Protein AF-A0A7G8BF47-F1 (afdb_monomer_lite)

InterPro domains:
  IPR007312 Phosphoesterase [PF04185] (12-60)
  IPR007312 Phosphoesterase [PTHR31956] (9-118)
  IPR017850 Alkaline-phosphatase-like, core domain superfamily [G3DSA:3.40.720.10] (1-107)

Structure (mmCIF, N/CA/C/O backbone):
data_AF-A0A7G8BF47-F1
#
_entry.id   AF-A0A7G8BF47-F1
#
loop_
_atom_site.group_PDB
_atom_site.id
_atom_site.type_symbol
_atom_site.label_atom_id
_atom_site.label_alt_id
_atom_site.label_comp_id
_atom_site.label_asym_id
_atom_site.label_entity_id
_atom_site.label_seq_id
_atom_site.pdbx_PDB_ins_code
_atom_site.Cartn_x
_atom_site.Cartn_y
_atom_site.Cartn_z
_atom_site.occupancy
_atom_site.B_iso_or_equiv
_atom_site.auth_seq_id
_atom_site.auth_comp_id
_atom_site.auth_asym_id
_atom_site.auth_atom_id
_atom_site.pdbx_PDB_model_num
ATOM 1 N N . MET A 1 1 ? 26.093 11.188 -1.979 1.00 38.16 1 MET A N 1
ATOM 2 C CA . MET A 1 1 ? 25.994 11.417 -3.434 1.00 38.16 1 MET A CA 1
ATOM 3 C C . MET A 1 1 ? 24.513 11.547 -3.759 1.00 38.16 1 MET A C 1
ATOM 5 O O . MET A 1 1 ? 23.861 10.568 -4.078 1.00 38.16 1 MET A O 1
ATOM 9 N N . TRP A 1 2 ? 23.961 12.730 -3.505 1.00 33.41 2 TRP A N 1
ATOM 10 C CA . TRP A 1 2 ? 22.567 13.084 -3.783 1.00 33.41 2 TRP A CA 1
ATOM 11 C C . TRP A 1 2 ? 22.580 14.014 -4.996 1.00 33.41 2 TRP A C 1
ATOM 13 O O . TRP A 1 2 ? 23.601 14.654 -5.200 1.00 33.41 2 TRP A O 1
ATOM 23 N N . TRP A 1 3 ? 21.497 14.056 -5.770 1.00 39.66 3 TRP A N 1
ATOM 24 C CA . TRP A 1 3 ? 21.316 14.838 -7.005 1.00 39.66 3 TRP A CA 1
ATOM 25 C C . TRP A 1 3 ? 22.172 14.390 -8.217 1.00 39.66 3 TRP A C 1
ATOM 27 O O . TRP A 1 3 ? 23.089 15.055 -8.671 1.00 39.66 3 TRP A O 1
ATOM 37 N N . ALA A 1 4 ? 21.827 13.259 -8.829 1.00 42.94 4 ALA A N 1
ATOM 38 C CA . ALA A 1 4 ? 21.937 13.170 -10.284 1.00 42.94 4 ALA A CA 1
ATOM 39 C C . ALA A 1 4 ? 20.504 13.200 -10.802 1.00 42.94 4 ALA A C 1
ATOM 41 O O . ALA A 1 4 ? 19.734 12.267 -10.576 1.00 42.94 4 ALA A O 1
ATOM 42 N N . GLN A 1 5 ? 20.118 14.327 -11.393 1.00 50.50 5 GLN A N 1
ATOM 43 C CA . GLN A 1 5 ? 18.854 14.456 -12.101 1.00 50.50 5 GLN A CA 1
ATOM 44 C C . GLN A 1 5 ? 18.848 13.374 -13.183 1.00 50.50 5 GLN A C 1
ATOM 46 O O . GLN A 1 5 ? 19.768 13.344 -13.997 1.00 50.50 5 GLN A O 1
ATOM 51 N N . VAL A 1 6 ? 17.881 12.449 -13.152 1.00 56.41 6 VAL A N 1
ATOM 52 C CA . VAL A 1 6 ? 17.721 11.486 -14.248 1.00 56.41 6 VAL A CA 1
ATOM 53 C C . VAL A 1 6 ? 17.395 12.329 -15.478 1.00 56.41 6 VAL A C 1
ATOM 55 O O . VAL A 1 6 ? 16.384 13.035 -15.455 1.00 56.41 6 VAL A O 1
ATOM 58 N N . PRO A 1 7 ? 18.270 12.366 -16.494 1.00 54.34 7 PRO A N 1
ATOM 59 C CA . PRO A 1 7 ? 18.062 13.257 -17.617 1.00 54.34 7 PRO A CA 1
ATOM 60 C C . PRO A 1 7 ? 16.798 12.832 -18.367 1.00 54.34 7 PRO A C 1
ATOM 62 O O . PRO A 1 7 ? 16.570 11.641 -18.587 1.00 54.34 7 PRO A O 1
ATOM 65 N N . GLU A 1 8 ? 15.974 13.821 -18.717 1.00 55.75 8 GLU A N 1
ATOM 66 C CA . GLU A 1 8 ? 14.711 13.634 -19.433 1.00 55.75 8 GLU A CA 1
ATOM 67 C C . GLU A 1 8 ? 14.937 12.737 -20.665 1.00 55.75 8 GLU A C 1
ATOM 69 O O . GLU A 1 8 ? 15.798 13.038 -21.505 1.00 55.75 8 GLU A O 1
ATOM 74 N N . PRO A 1 9 ? 14.198 11.622 -20.797 1.00 57.47 9 PRO A N 1
ATOM 75 C CA . PRO A 1 9 ? 14.422 10.652 -21.867 1.00 57.47 9 PRO A CA 1
ATOM 76 C C . PRO A 1 9 ? 14.102 11.221 -23.257 1.00 57.47 9 PRO A C 1
ATOM 78 O O . PRO A 1 9 ? 14.477 10.623 -24.261 1.00 57.47 9 PRO A O 1
ATOM 81 N N . SER A 1 10 ? 13.431 12.375 -23.331 1.00 61.38 10 SER A N 1
ATOM 82 C CA . SER A 1 10 ? 13.094 13.066 -24.577 1.00 61.38 10 SER A CA 1
ATOM 83 C C . SER A 1 10 ? 14.153 14.064 -25.060 1.00 61.38 10 SER A C 1
ATOM 85 O O . SER A 1 10 ? 13.968 14.670 -26.116 1.00 61.38 10 SER A O 1
ATOM 87 N N . VAL A 1 11 ? 15.251 14.279 -24.324 1.00 72.00 11 VAL A N 1
ATOM 88 C CA . VAL A 1 11 ? 16.326 15.181 -24.768 1.00 72.00 11 VAL A CA 1
ATOM 89 C C . VAL A 1 11 ? 17.174 14.485 -25.835 1.00 72.00 11 VAL A C 1
ATOM 91 O O . VAL A 1 11 ? 17.824 13.472 -25.574 1.00 72.00 11 VAL A O 1
ATOM 94 N N . VAL A 1 12 ? 17.188 15.046 -27.049 1.00 61.69 12 VAL A N 1
ATOM 95 C CA . VAL A 1 12 ? 18.031 14.582 -28.163 1.00 61.69 12 VAL A CA 1
ATOM 96 C C . VAL A 1 12 ? 19.501 14.571 -27.725 1.00 61.69 12 VAL A C 1
ATOM 98 O O . VAL A 1 12 ? 20.034 15.599 -27.318 1.00 61.69 12 VAL A O 1
ATOM 101 N N . GLY A 1 13 ? 20.151 13.405 -27.811 1.00 66.19 13 GLY A N 1
ATOM 102 C CA . GLY A 1 13 ? 21.547 13.199 -27.398 1.00 66.19 13 GLY A CA 1
ATOM 103 C C . GLY A 1 13 ? 21.726 12.502 -26.044 1.00 66.19 13 GLY A C 1
ATOM 104 O O . GLY A 1 13 ? 22.848 12.131 -25.706 1.00 66.19 13 GLY A O 1
ATOM 105 N N . ASN A 1 14 ? 20.647 12.270 -25.291 1.00 65.81 14 ASN A N 1
ATOM 106 C CA . ASN A 1 14 ? 20.693 11.461 -24.077 1.00 65.81 14 ASN A CA 1
ATOM 107 C C . ASN A 1 14 ? 20.684 9.962 -24.451 1.00 65.81 14 ASN A C 1
ATOM 109 O O . ASN A 1 14 ? 19.815 9.548 -25.226 1.00 65.81 14 ASN A O 1
ATOM 113 N N . PRO A 1 15 ? 21.632 9.132 -23.969 1.00 68.38 15 PRO A N 1
ATOM 114 C CA . PRO A 1 15 ? 21.609 7.705 -24.265 1.00 68.38 15 PRO A CA 1
ATOM 115 C C . PRO A 1 15 ? 20.310 7.085 -23.748 1.00 68.38 15 PRO A C 1
ATOM 117 O O . PRO A 1 15 ? 19.870 7.373 -22.634 1.00 68.38 15 PRO A O 1
ATOM 120 N N . ALA A 1 16 ? 19.702 6.214 -24.557 1.00 69.00 16 ALA A N 1
ATOM 121 C CA . ALA A 1 16 ? 18.551 5.442 -24.117 1.00 69.00 16 ALA A CA 1
ATOM 122 C C . ALA A 1 16 ? 18.922 4.676 -22.841 1.00 69.00 16 ALA A C 1
ATOM 124 O O . ALA A 1 16 ? 19.955 4.001 -22.790 1.00 69.00 16 ALA A O 1
ATOM 125 N N . ILE A 1 17 ? 18.086 4.787 -21.809 1.00 71.88 17 ILE A N 1
ATOM 126 C CA . ILE A 1 17 ? 18.290 4.032 -20.576 1.00 71.88 17 ILE A CA 1
ATOM 127 C C . ILE A 1 17 ? 18.070 2.558 -20.916 1.00 71.88 17 ILE A C 1
ATOM 129 O O . ILE A 1 17 ? 16.954 2.132 -21.215 1.00 71.88 17 ILE A O 1
ATOM 133 N N . ALA A 1 18 ? 19.158 1.793 -20.931 1.00 76.31 18 ALA A N 1
ATOM 134 C CA . ALA A 1 18 ? 19.114 0.370 -21.210 1.00 76.31 18 ALA A CA 1
ATOM 135 C C . ALA A 1 18 ? 18.597 -0.382 -19.977 1.00 76.31 18 ALA A C 1
ATOM 137 O O . ALA A 1 18 ? 19.175 -0.295 -18.894 1.00 76.31 18 ALA A O 1
ATOM 138 N N . GLY A 1 19 ? 17.528 -1.155 -20.161 1.00 81.25 19 GLY A N 1
ATOM 139 C CA . GLY A 1 19 ? 16.934 -1.972 -19.107 1.00 81.25 19 GLY A CA 1
ATOM 140 C C . GLY A 1 19 ? 15.838 -1.266 -18.298 1.00 81.25 19 GLY A C 1
ATOM 141 O O . GLY A 1 19 ? 15.476 -0.121 -18.568 1.00 81.25 19 GLY A O 1
ATOM 142 N N . PRO A 1 20 ? 15.241 -1.980 -17.332 1.00 83.12 20 PRO A N 1
ATOM 143 C CA . PRO A 1 20 ? 14.142 -1.458 -16.536 1.00 83.12 20 PRO A CA 1
ATOM 144 C C . PRO A 1 20 ? 14.610 -0.342 -15.598 1.00 83.12 20 PRO A C 1
ATOM 146 O O . PRO A 1 20 ? 15.654 -0.442 -14.954 1.00 83.12 20 PRO A O 1
ATOM 149 N N . LEU A 1 21 ? 13.782 0.694 -15.463 1.00 84.06 21 LEU A N 1
ATOM 150 C CA . LEU A 1 21 ? 13.971 1.712 -14.436 1.00 84.06 21 LEU A CA 1
ATOM 151 C C . LEU A 1 21 ? 13.756 1.082 -13.055 1.00 84.06 21 LEU A C 1
ATOM 153 O O . LEU A 1 21 ? 12.651 0.625 -12.736 1.00 84.06 21 LEU A O 1
ATOM 157 N N . GLY A 1 22 ? 14.833 1.061 -12.265 1.00 87.50 22 GLY A N 1
ATOM 158 C CA . GLY A 1 22 ? 14.860 0.519 -10.910 1.00 87.50 22 GLY A CA 1
ATOM 159 C C . GLY A 1 22 ? 13.878 1.204 -9.954 1.00 87.50 22 GLY A C 1
ATOM 160 O O . GLY A 1 22 ? 13.180 2.160 -10.299 1.00 87.50 22 GLY A O 1
ATOM 161 N N . LEU A 1 23 ? 13.824 0.706 -8.719 1.00 89.94 23 LEU A N 1
ATOM 162 C CA . LEU A 1 23 ? 13.036 1.349 -7.670 1.00 89.94 23 LEU A CA 1
ATOM 163 C C . LEU A 1 23 ? 13.738 2.630 -7.201 1.00 89.94 23 LEU A C 1
ATOM 165 O O . LEU A 1 23 ? 14.959 2.661 -7.057 1.00 89.94 23 LEU A O 1
ATOM 169 N N . GLY A 1 24 ? 12.953 3.687 -6.989 1.00 89.69 24 GLY A N 1
ATOM 170 C CA . GLY A 1 24 ? 13.439 4.952 -6.443 1.00 89.69 24 GLY A CA 1
ATOM 171 C C . GLY A 1 24 ? 13.684 4.887 -4.932 1.00 89.69 24 GLY A C 1
ATOM 172 O O . GLY A 1 24 ? 13.801 3.817 -4.334 1.00 89.69 24 GLY A O 1
ATOM 173 N N . PHE A 1 25 ? 13.733 6.056 -4.294 1.00 91.25 25 PHE A N 1
ATOM 174 C CA . PHE A 1 25 ? 13.772 6.140 -2.834 1.00 91.25 25 PHE A CA 1
ATOM 175 C C . PHE A 1 25 ? 12.470 5.605 -2.213 1.00 91.25 25 PHE A C 1
ATOM 177 O O . PHE A 1 25 ? 11.413 5.591 -2.847 1.00 91.25 25 PHE A O 1
ATOM 184 N N . ARG A 1 26 ? 12.548 5.154 -0.957 1.00 91.19 26 ARG A N 1
ATOM 185 C CA . ARG A 1 26 ? 11.382 4.631 -0.236 1.00 91.19 26 ARG A CA 1
ATOM 186 C C . ARG A 1 26 ? 10.431 5.761 0.148 1.00 91.19 26 ARG A C 1
ATOM 188 O O . ARG A 1 26 ? 10.870 6.799 0.635 1.00 91.19 26 ARG A O 1
ATOM 195 N N . VAL A 1 27 ? 9.137 5.511 -0.008 1.00 92.94 27 VAL A N 1
ATOM 196 C CA . VAL A 1 27 ? 8.058 6.390 0.455 1.00 92.94 27 VAL A CA 1
ATOM 197 C C . VAL A 1 27 ? 7.191 5.647 1.469 1.00 92.94 27 VAL A C 1
ATOM 199 O O . VAL A 1 27 ? 7.068 4.422 1.374 1.00 92.94 27 VAL A O 1
ATOM 202 N N . PRO A 1 28 ? 6.598 6.346 2.449 1.00 94.00 28 PRO A N 1
ATOM 203 C CA . PRO A 1 28 ? 5.624 5.730 3.333 1.00 94.00 28 PRO A CA 1
ATOM 204 C C . PRO A 1 28 ? 4.367 5.342 2.550 1.00 94.00 28 PRO A C 1
ATOM 206 O O . PRO A 1 28 ? 3.920 6.062 1.658 1.00 94.00 28 PRO A O 1
ATOM 209 N N . MET A 1 29 ? 3.772 4.216 2.932 1.00 94.00 29 MET A N 1
ATOM 210 C CA . MET A 1 29 ? 2.488 3.761 2.419 1.00 94.00 29 MET A CA 1
ATOM 211 C C . MET A 1 29 ? 1.611 3.329 3.587 1.00 94.00 29 MET A C 1
ATOM 213 O O . MET A 1 29 ? 2.027 2.522 4.415 1.00 94.00 29 MET A O 1
ATOM 217 N N . LEU A 1 30 ? 0.394 3.869 3.643 1.00 94.44 30 LEU A N 1
ATOM 218 C CA . LEU A 1 30 ? -0.606 3.528 4.650 1.00 94.44 30 LEU A CA 1
ATOM 219 C C . LEU A 1 30 ? -1.838 2.948 3.961 1.00 94.44 30 LEU A C 1
ATOM 221 O O . LEU A 1 30 ? -2.319 3.495 2.971 1.00 94.44 30 LEU A O 1
ATOM 225 N N . ILE A 1 31 ? -2.359 1.853 4.512 1.00 94.06 31 ILE A N 1
ATOM 226 C CA . ILE A 1 31 ? -3.569 1.189 4.028 1.00 94.06 31 ILE A CA 1
ATOM 227 C C . ILE A 1 31 ? -4.599 1.220 5.151 1.00 94.06 31 ILE A C 1
ATOM 229 O O . ILE A 1 31 ? -4.454 0.536 6.164 1.00 94.06 31 ILE A O 1
ATOM 233 N N . ILE A 1 32 ? -5.653 2.010 4.962 1.00 93.50 32 ILE A N 1
ATOM 234 C CA . ILE A 1 32 ? -6.722 2.198 5.945 1.00 93.50 32 ILE A CA 1
ATOM 235 C C . ILE A 1 32 ? -7.989 1.561 5.382 1.00 93.50 32 ILE A C 1
ATOM 237 O O . ILE A 1 32 ? -8.597 2.080 4.449 1.00 93.50 32 ILE A O 1
ATOM 241 N N . SER A 1 33 ? -8.352 0.396 5.912 1.00 93.06 33 SER A N 1
ATOM 242 C CA . SER A 1 33 ? -9.429 -0.432 5.377 1.00 93.06 33 SER A CA 1
ATOM 243 C C . SER A 1 33 ? -9.987 -1.374 6.450 1.00 93.06 33 SER A C 1
ATOM 245 O O . SER A 1 33 ? -9.238 -1.782 7.343 1.00 93.06 33 SER A O 1
ATOM 247 N N . PRO A 1 34 ? -11.258 -1.811 6.348 1.00 93.81 34 PRO A N 1
ATOM 248 C CA . PRO A 1 34 ? -11.767 -2.932 7.139 1.00 93.81 34 PRO A CA 1
ATOM 249 C C . PRO A 1 34 ? -10.915 -4.204 7.027 1.00 93.81 34 PRO A C 1
ATOM 251 O O . PRO A 1 34 ? -10.867 -5.009 7.952 1.00 93.81 34 PRO A O 1
ATOM 254 N N . PHE A 1 35 ? -10.212 -4.368 5.904 1.00 93.12 35 PHE A N 1
ATOM 255 C CA . PHE A 1 35 ? -9.339 -5.507 5.623 1.00 93.12 35 PHE A CA 1
ATOM 256 C C . PHE A 1 35 ? -7.894 -5.312 6.122 1.00 93.12 35 PHE A C 1
ATOM 258 O O . PHE A 1 35 ? -7.077 -6.204 5.948 1.00 93.12 35 PHE A O 1
ATOM 265 N N . SER A 1 36 ? -7.541 -4.172 6.726 1.00 92.50 36 SER A N 1
ATOM 266 C CA . SER A 1 36 ? -6.193 -3.905 7.273 1.00 92.50 36 SER A CA 1
ATOM 267 C C . SER A 1 36 ? -6.206 -3.541 8.766 1.00 92.50 36 SER A C 1
ATOM 269 O O . SER A 1 36 ? -5.225 -3.031 9.312 1.00 92.50 36 SER A O 1
ATOM 271 N N . ARG A 1 37 ? -7.323 -3.814 9.453 1.00 89.81 37 ARG A N 1
ATOM 272 C CA . ARG A 1 37 ? -7.508 -3.604 10.897 1.00 89.81 37 ARG A CA 1
ATOM 273 C C . ARG A 1 37 ? -6.545 -4.457 11.723 1.00 89.81 37 ARG A C 1
ATOM 275 O O . ARG A 1 37 ? -6.532 -5.670 11.566 1.00 89.81 37 ARG A O 1
ATOM 282 N N . GLY A 1 38 ? -5.802 -3.830 12.641 1.00 83.25 38 GLY A N 1
ATOM 283 C CA . GLY A 1 38 ? -4.894 -4.531 13.564 1.00 83.25 38 GLY A CA 1
ATOM 284 C C . GLY A 1 38 ? -3.518 -3.890 13.762 1.00 83.25 38 GLY A C 1
ATOM 285 O O . GLY A 1 38 ? -2.744 -4.395 14.564 1.00 83.25 38 GLY A O 1
ATOM 286 N N . GLY A 1 39 ? -3.214 -2.777 13.077 1.00 83.75 39 GLY A N 1
ATOM 287 C CA . GLY A 1 39 ? -1.938 -2.069 13.256 1.00 83.75 39 GLY A CA 1
ATOM 288 C C . GLY A 1 39 ? -0.743 -2.859 12.719 1.00 83.75 39 GLY A C 1
ATOM 289 O O . GLY A 1 39 ? 0.290 -2.961 13.376 1.00 83.75 39 GLY A O 1
ATOM 290 N N . PHE A 1 40 ? -0.907 -3.463 11.543 1.00 87.69 40 PHE A N 1
ATOM 291 C CA . PHE A 1 40 ? 0.102 -4.329 10.947 1.00 87.69 40 PHE A CA 1
ATOM 292 C C . PHE A 1 40 ? 1.147 -3.566 10.129 1.00 87.69 40 PHE A C 1
ATOM 294 O O . PHE A 1 40 ? 0.876 -2.493 9.591 1.00 87.69 40 PHE A O 1
ATOM 301 N N . VAL A 1 41 ? 2.318 -4.182 9.955 1.00 89.81 41 VAL A N 1
ATOM 302 C CA . VAL A 1 41 ? 3.362 -3.723 9.030 1.00 89.81 41 VAL A CA 1
ATOM 303 C C . VAL A 1 41 ? 3.670 -4.828 8.028 1.00 89.81 41 VAL A C 1
ATOM 305 O O . VAL A 1 41 ? 4.119 -5.912 8.400 1.00 89.81 41 VAL A O 1
ATOM 308 N N . SER A 1 42 ? 3.459 -4.549 6.740 1.00 90.19 42 SER A N 1
ATOM 309 C CA . SER A 1 42 ? 3.985 -5.399 5.669 1.00 90.19 42 SER A CA 1
ATOM 310 C C . SER A 1 42 ? 5.419 -4.982 5.340 1.00 90.19 42 SER A C 1
ATOM 312 O O . SER A 1 42 ? 5.711 -3.796 5.198 1.00 90.19 42 SER A O 1
ATOM 314 N N . SER A 1 43 ? 6.321 -5.960 5.252 1.00 89.44 43 SER A N 1
ATOM 315 C CA . SER A 1 43 ? 7.727 -5.752 4.868 1.00 89.44 43 SER A CA 1
ATOM 316 C C . SER A 1 43 ? 8.023 -6.202 3.435 1.00 89.44 43 SER A C 1
ATOM 318 O O . SER A 1 43 ? 9.191 -6.258 3.049 1.00 89.44 43 SER A O 1
ATOM 320 N N . ASP A 1 44 ? 6.989 -6.554 2.674 1.00 92.94 44 ASP A 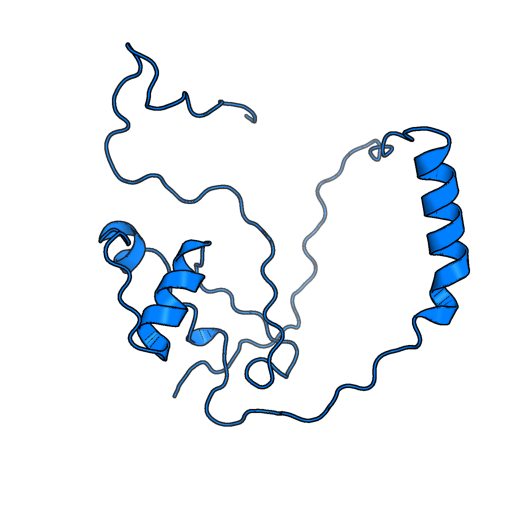N 1
ATOM 321 C CA . ASP A 1 44 ? 7.130 -6.970 1.284 1.00 92.94 44 ASP A CA 1
ATOM 322 C C . ASP A 1 44 ? 7.557 -5.791 0.399 1.00 92.94 44 ASP A C 1
ATOM 324 O O . ASP A 1 44 ? 7.390 -4.615 0.739 1.00 92.94 44 ASP A O 1
ATOM 328 N N . LEU A 1 45 ? 8.142 -6.107 -0.756 1.00 95.31 45 LEU A N 1
ATOM 329 C CA . LEU A 1 45 ? 8.627 -5.098 -1.687 1.00 95.31 45 LEU A CA 1
ATOM 330 C C . LEU A 1 45 ? 7.483 -4.578 -2.562 1.00 95.31 45 LEU A C 1
ATOM 332 O O . LEU A 1 45 ? 7.018 -5.275 -3.467 1.00 95.31 45 LEU A O 1
ATOM 336 N N . PHE A 1 46 ? 7.078 -3.334 -2.319 1.00 95.94 46 PHE A N 1
ATOM 337 C CA . PHE A 1 46 ? 6.055 -2.638 -3.096 1.00 95.94 46 PHE A CA 1
ATOM 338 C C . PHE A 1 46 ? 6.577 -1.345 -3.711 1.00 95.94 46 PHE A C 1
ATOM 340 O O . PHE A 1 46 ? 7.508 -0.715 -3.208 1.00 95.94 46 PHE A O 1
ATOM 347 N N . ASP A 1 47 ? 5.914 -0.928 -4.781 1.00 95.56 47 ASP A N 1
ATOM 348 C CA . ASP A 1 47 ? 6.014 0.416 -5.329 1.00 95.56 47 ASP A CA 1
ATOM 349 C C . ASP A 1 47 ? 4.623 0.927 -5.746 1.00 95.56 47 ASP A C 1
ATOM 351 O O . ASP A 1 47 ? 3.608 0.262 -5.550 1.00 95.56 47 ASP A O 1
ATOM 355 N N . HIS A 1 48 ? 4.555 2.112 -6.352 1.00 94.94 48 HIS A N 1
ATOM 356 C CA . HIS A 1 48 ? 3.287 2.698 -6.802 1.00 94.94 48 HIS A CA 1
ATOM 357 C C . HIS A 1 48 ? 2.510 1.808 -7.789 1.00 94.94 48 HIS A C 1
ATOM 359 O O . HIS A 1 48 ? 1.282 1.857 -7.831 1.00 94.94 48 HIS A O 1
ATOM 365 N N . THR A 1 49 ? 3.196 0.968 -8.568 1.00 95.62 49 THR A N 1
ATOM 366 C CA . THR A 1 49 ? 2.545 0.039 -9.501 1.00 95.62 49 THR A CA 1
ATOM 367 C C . THR A 1 49 ? 1.962 -1.187 -8.805 1.00 95.62 49 THR A C 1
ATOM 369 O O . THR A 1 49 ? 1.038 -1.790 -9.349 1.00 95.62 49 THR A O 1
ATOM 372 N N . SER A 1 50 ? 2.394 -1.513 -7.581 1.00 96.94 50 SER A N 1
ATOM 373 C CA . SER A 1 50 ? 1.750 -2.544 -6.757 1.00 96.94 50 SER A CA 1
ATOM 374 C C . SER A 1 50 ? 0.281 -2.217 -6.465 1.00 96.94 50 SER A C 1
ATOM 376 O O . SER A 1 50 ? -0.520 -3.136 -6.351 1.00 96.94 50 SER A O 1
ATOM 378 N N . VAL A 1 51 ? -0.113 -0.935 -6.437 1.00 96.25 51 VAL A N 1
ATOM 379 C CA . VAL A 1 51 ? -1.531 -0.527 -6.338 1.00 96.25 51 VAL A CA 1
ATOM 380 C C . VAL A 1 51 ? -2.316 -0.917 -7.590 1.00 96.25 51 VAL A C 1
ATOM 382 O O . VAL A 1 51 ? -3.432 -1.417 -7.491 1.00 96.25 51 VAL A O 1
ATOM 385 N N . LEU A 1 52 ? -1.736 -0.727 -8.777 1.00 96.50 52 LEU A N 1
ATOM 386 C CA . LEU A 1 52 ? -2.370 -1.140 -10.032 1.00 96.50 52 LEU A CA 1
ATOM 387 C C . LEU A 1 52 ? -2.488 -2.663 -10.097 1.00 96.50 52 LEU A C 1
ATOM 389 O O . LEU A 1 52 ? -3.556 -3.191 -10.394 1.00 96.50 52 LEU A O 1
ATOM 393 N N . ARG A 1 53 ? -1.408 -3.368 -9.745 1.00 96.31 53 ARG A N 1
ATOM 394 C CA . ARG A 1 53 ? -1.389 -4.832 -9.698 1.00 96.31 53 ARG A CA 1
ATOM 395 C C . ARG A 1 53 ? -2.377 -5.384 -8.667 1.00 96.31 53 ARG A C 1
ATOM 397 O O . ARG A 1 53 ? -3.003 -6.400 -8.925 1.00 96.31 53 ARG A O 1
ATOM 404 N N . PHE A 1 54 ? -2.578 -4.693 -7.547 1.00 96.12 54 PHE A N 1
ATOM 405 C CA . PHE A 1 54 ? -3.618 -5.036 -6.580 1.00 96.12 54 PHE A CA 1
ATOM 406 C C . PHE A 1 54 ? -5.016 -4.987 -7.194 1.00 96.12 54 PHE A C 1
ATOM 408 O O . PHE A 1 54 ? -5.788 -5.926 -7.019 1.00 96.12 54 PHE A O 1
ATOM 415 N N . LEU A 1 55 ? -5.345 -3.914 -7.922 1.00 96.12 55 LEU A N 1
ATOM 416 C CA . LEU A 1 55 ? -6.643 -3.788 -8.588 1.00 96.12 55 LEU A CA 1
ATOM 417 C C . LEU A 1 55 ? -6.840 -4.877 -9.647 1.00 96.12 55 LEU A C 1
ATOM 419 O O . LEU A 1 55 ? -7.921 -5.460 -9.736 1.00 96.12 55 LEU A O 1
ATOM 423 N N . GLU A 1 56 ? -5.787 -5.188 -10.398 1.00 96.38 56 GLU A N 1
ATOM 424 C CA . GLU A 1 56 ? -5.781 -6.280 -11.367 1.00 96.38 56 GLU A CA 1
ATOM 425 C C . GLU A 1 56 ? -6.025 -7.635 -10.696 1.00 96.38 56 GLU A C 1
ATOM 427 O O . GLU A 1 56 ? -6.978 -8.325 -11.052 1.00 96.38 56 GLU A O 1
ATOM 432 N N . THR A 1 57 ? -5.237 -7.993 -9.676 1.00 95.19 57 THR A N 1
ATOM 433 C CA . THR A 1 57 ? -5.383 -9.263 -8.951 1.00 95.19 57 THR A CA 1
ATOM 434 C C . THR A 1 57 ? -6.746 -9.362 -8.261 1.00 95.19 57 THR A C 1
ATOM 436 O O . THR A 1 57 ? -7.374 -10.419 -8.265 1.00 95.19 57 THR A O 1
ATOM 439 N N . ARG A 1 58 ? -7.229 -8.275 -7.646 1.00 93.56 58 ARG A N 1
ATOM 440 C CA . ARG A 1 58 ? -8.430 -8.309 -6.803 1.00 93.56 58 ARG A CA 1
ATOM 441 C C . ARG A 1 58 ? -9.734 -8.212 -7.588 1.00 93.56 58 ARG A C 1
ATOM 443 O O . ARG A 1 58 ? -10.739 -8.766 -7.132 1.00 93.56 58 ARG A O 1
ATOM 450 N N . PHE A 1 59 ? -9.745 -7.481 -8.699 1.00 95.19 59 PHE A N 1
ATOM 451 C CA . PHE A 1 59 ? -10.967 -7.149 -9.438 1.00 95.19 59 PHE A CA 1
ATOM 452 C C . PHE A 1 59 ? -10.923 -7.552 -10.916 1.00 95.19 59 PHE A C 1
ATOM 454 O O . PHE A 1 59 ? -11.921 -7.375 -11.608 1.00 95.19 59 PHE A O 1
ATOM 461 N N . GLY A 1 60 ? -9.805 -8.091 -11.410 1.00 95.88 60 GLY A N 1
ATOM 462 C CA . GLY A 1 60 ? -9.643 -8.455 -12.820 1.00 95.88 60 GLY A CA 1
ATOM 463 C C . GLY A 1 60 ? -9.494 -7.251 -13.754 1.00 95.88 60 GLY A C 1
ATOM 464 O O . GLY A 1 60 ? -9.686 -7.387 -14.959 1.00 95.88 60 GLY A O 1
ATOM 465 N N . ALA A 1 61 ? -9.183 -6.067 -13.216 1.00 94.88 61 ALA A N 1
ATOM 466 C CA . ALA A 1 61 ? -8.954 -4.861 -14.005 1.00 94.88 61 ALA A CA 1
ATOM 467 C C . ALA A 1 61 ? -7.567 -4.924 -14.664 1.00 94.88 61 ALA A C 1
ATOM 469 O O . ALA A 1 61 ? -6.569 -4.599 -14.024 1.00 94.88 61 ALA A O 1
ATOM 470 N N . GLU A 1 62 ? -7.507 -5.373 -15.918 1.00 94.19 62 GLU A N 1
ATOM 471 C CA . GLU A 1 62 ? -6.252 -5.538 -16.661 1.00 94.19 62 GLU A CA 1
ATOM 472 C C . GL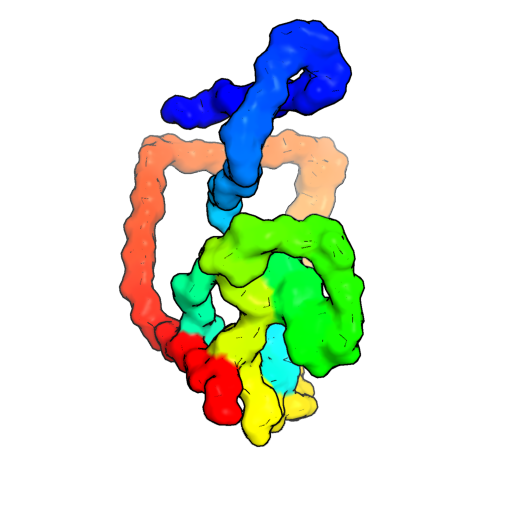U A 1 62 ? -5.408 -4.254 -16.664 1.00 94.19 62 GLU A C 1
ATOM 474 O O . GLU A 1 62 ? -5.900 -3.159 -16.952 1.00 94.19 62 GLU A O 1
ATOM 479 N N . VAL A 1 63 ? -4.108 -4.401 -16.385 1.00 95.81 63 VAL A N 1
ATOM 480 C CA . VAL A 1 63 ? -3.128 -3.312 -16.470 1.00 95.81 63 VAL A CA 1
ATOM 481 C C . VAL A 1 63 ? -2.151 -3.616 -17.614 1.00 95.81 63 VAL A C 1
ATOM 483 O O . VAL A 1 63 ? -1.077 -4.189 -17.384 1.00 95.81 63 VAL A O 1
ATOM 486 N N . PRO A 1 64 ? -2.480 -3.216 -18.858 1.00 92.69 64 PRO A N 1
ATOM 487 C CA . PRO A 1 64 ? -1.733 -3.632 -20.049 1.00 92.69 64 PRO A CA 1
ATOM 488 C C . PRO A 1 64 ? -0.304 -3.073 -20.088 1.00 92.69 64 PRO A C 1
ATOM 490 O O . PRO A 1 64 ? 0.605 -3.699 -20.623 1.00 92.69 64 PRO A O 1
ATOM 493 N N . ASN A 1 65 ? -0.076 -1.914 -19.465 1.00 91.50 65 ASN A N 1
ATOM 494 C CA . ASN A 1 65 ? 1.223 -1.236 -19.466 1.00 91.50 65 ASN A CA 1
ATOM 495 C C . ASN A 1 65 ? 2.109 -1.600 -18.260 1.00 91.50 65 ASN A C 1
ATOM 497 O O . ASN A 1 65 ? 3.132 -0.952 -18.026 1.00 91.50 65 ASN A O 1
ATOM 501 N N . LEU A 1 66 ? 1.742 -2.622 -17.477 1.00 92.75 66 LEU A N 1
ATOM 502 C CA . LEU A 1 66 ? 2.587 -3.102 -16.387 1.00 92.75 66 LEU A CA 1
ATOM 503 C C . LEU A 1 66 ? 3.641 -4.076 -16.924 1.00 92.75 66 LEU A C 1
ATOM 505 O O . LEU A 1 66 ? 3.335 -5.209 -17.298 1.00 92.75 66 LEU A O 1
ATOM 509 N N . THR A 1 67 ? 4.894 -3.624 -16.940 1.00 92.75 67 THR A N 1
ATOM 510 C CA . THR A 1 67 ? 6.011 -4.362 -17.540 1.00 92.75 67 THR A CA 1
ATOM 511 C C . THR A 1 67 ? 6.264 -5.712 -16.866 1.00 92.75 67 THR A C 1
ATOM 513 O O . THR A 1 67 ? 6.061 -5.882 -15.661 1.00 92.75 67 THR A O 1
ATOM 516 N N . ALA A 1 68 ? 6.790 -6.671 -17.637 1.00 93.38 68 ALA A N 1
ATOM 517 C CA . ALA A 1 68 ? 7.163 -7.991 -17.124 1.00 93.38 68 ALA A CA 1
ATOM 518 C C . ALA A 1 68 ? 8.148 -7.902 -15.944 1.00 93.38 68 ALA A C 1
ATOM 520 O O . ALA A 1 68 ? 7.992 -8.616 -14.956 1.00 93.38 68 ALA A O 1
ATOM 521 N N . TRP A 1 69 ? 9.104 -6.966 -16.004 1.00 93.69 69 TRP A N 1
ATOM 522 C CA . TRP A 1 69 ? 10.041 -6.725 -14.909 1.00 93.69 69 TRP A CA 1
ATOM 523 C C . TRP A 1 69 ? 9.317 -6.339 -13.613 1.00 93.69 69 TRP A C 1
ATOM 525 O O . TRP A 1 69 ? 9.510 -7.005 -12.599 1.00 93.69 69 TRP A O 1
ATOM 535 N N . ARG A 1 70 ? 8.397 -5.358 -13.646 1.00 94.81 70 ARG A N 1
ATOM 536 C CA . ARG A 1 70 ? 7.610 -4.978 -12.455 1.00 94.81 70 ARG A CA 1
ATOM 537 C C . ARG A 1 70 ? 6.818 -6.160 -11.902 1.00 94.81 70 ARG A C 1
ATOM 539 O O . ARG A 1 70 ? 6.861 -6.402 -10.701 1.00 94.81 70 ARG A O 1
ATOM 546 N N . ARG A 1 71 ? 6.176 -6.952 -12.769 1.00 94.44 71 ARG A N 1
ATOM 547 C CA . ARG A 1 71 ? 5.429 -8.157 -12.360 1.00 94.44 71 ARG A CA 1
ATOM 548 C C . ARG A 1 71 ? 6.314 -9.211 -11.682 1.00 94.44 71 ARG A C 1
ATOM 550 O O . ARG A 1 71 ? 5.840 -9.914 -10.793 1.00 94.44 71 ARG A O 1
ATOM 557 N N . SER A 1 72 ? 7.585 -9.313 -12.064 1.00 94.69 72 SER A N 1
ATOM 558 C CA . SER A 1 72 ? 8.536 -10.231 -11.424 1.00 94.69 72 SER A CA 1
ATOM 559 C C . SER A 1 72 ? 9.216 -9.673 -10.169 1.00 94.69 72 SER A C 1
ATOM 561 O O . SER A 1 72 ? 9.689 -10.452 -9.349 1.00 94.69 72 SER A O 1
ATOM 563 N N . THR A 1 73 ? 9.292 -8.346 -10.016 1.00 94.94 73 THR A N 1
ATOM 564 C CA . THR A 1 73 ? 10.132 -7.701 -8.992 1.00 94.94 73 THR A CA 1
ATOM 565 C C . THR A 1 73 ? 9.351 -7.176 -7.790 1.00 94.94 73 THR A C 1
ATOM 567 O O . THR A 1 73 ? 9.854 -7.278 -6.675 1.00 94.94 73 THR A O 1
ATOM 570 N N . VAL A 1 74 ? 8.150 -6.616 -7.980 1.00 95.75 74 VAL A N 1
ATOM 571 C CA . VAL A 1 74 ? 7.349 -6.028 -6.887 1.00 95.75 74 VAL A CA 1
ATOM 572 C C . VAL A 1 74 ? 6.059 -6.804 -6.651 1.00 95.75 74 VAL A C 1
ATOM 574 O O . VAL A 1 74 ? 5.464 -7.331 -7.590 1.00 95.75 74 VAL A O 1
ATOM 577 N N . GLY A 1 75 ? 5.612 -6.874 -5.398 1.00 95.19 75 GLY A N 1
ATOM 578 C CA . GLY A 1 75 ? 4.395 -7.588 -5.010 1.00 95.19 75 GLY A CA 1
ATOM 579 C C . GLY A 1 75 ? 3.111 -6.935 -5.532 1.00 95.19 75 GLY A C 1
ATOM 580 O O . GLY A 1 75 ? 3.110 -5.782 -5.964 1.00 95.19 75 GLY A O 1
ATOM 581 N N . ASP A 1 76 ? 2.001 -7.670 -5.468 1.00 95.38 76 ASP A N 1
ATOM 582 C CA . ASP A 1 76 ? 0.657 -7.201 -5.845 1.00 95.38 76 ASP A CA 1
ATOM 583 C C . ASP A 1 76 ? -0.148 -6.602 -4.682 1.00 95.38 76 ASP A C 1
ATOM 585 O O . ASP A 1 76 ? -1.342 -6.356 -4.815 1.00 95.38 76 ASP A O 1
ATOM 589 N N . MET A 1 77 ? 0.504 -6.384 -3.537 1.00 94.88 77 MET A N 1
ATOM 590 C CA . MET A 1 77 ? -0.059 -5.798 -2.317 1.00 94.88 77 MET A CA 1
ATOM 591 C C . MET A 1 77 ? -1.168 -6.609 -1.628 1.00 94.88 77 MET A C 1
ATOM 593 O O . MET A 1 77 ? -1.625 -6.209 -0.560 1.00 94.88 77 MET A O 1
ATOM 597 N N . THR A 1 78 ? -1.586 -7.764 -2.154 1.00 94.00 78 THR A N 1
ATOM 598 C CA . THR A 1 78 ? -2.657 -8.566 -1.532 1.00 94.00 78 THR A CA 1
ATOM 599 C C . THR A 1 78 ? -2.283 -9.065 -0.137 1.00 94.00 78 THR A C 1
ATOM 601 O O . THR A 1 78 ? -3.139 -9.105 0.746 1.00 94.00 78 THR A O 1
ATOM 604 N N . SER A 1 79 ? -0.996 -9.339 0.100 1.00 91.44 79 SER A N 1
ATOM 605 C CA . SER A 1 79 ? -0.453 -9.739 1.404 1.00 91.44 79 SER A CA 1
ATOM 606 C C . SER A 1 79 ? -0.634 -8.682 2.498 1.00 91.44 79 SER A C 1
ATOM 608 O O . SER A 1 79 ? -0.569 -9.014 3.678 1.00 91.44 79 SER A O 1
ATOM 610 N N . ALA A 1 80 ? -0.893 -7.420 2.141 1.00 93.06 80 ALA A N 1
ATOM 611 C CA . ALA A 1 80 ? -1.125 -6.343 3.099 1.00 93.06 80 ALA A CA 1
ATOM 612 C C . ALA A 1 80 ? -2.557 -6.321 3.675 1.00 93.06 80 ALA A C 1
ATOM 614 O O . ALA A 1 80 ? -2.857 -5.494 4.538 1.00 93.06 80 ALA A O 1
ATOM 615 N N . PHE A 1 81 ? -3.434 -7.220 3.218 1.00 92.19 81 PHE A N 1
ATOM 616 C CA . PHE A 1 81 ? -4.835 -7.292 3.619 1.00 92.19 81 PHE A CA 1
ATOM 617 C C . PHE A 1 81 ? -5.186 -8.660 4.219 1.00 92.19 81 PHE A C 1
ATOM 619 O O . PHE A 1 81 ? -4.709 -9.701 3.777 1.00 92.19 81 PHE A O 1
ATOM 626 N N . ASN A 1 82 ? -6.092 -8.657 5.195 1.00 88.44 82 ASN A N 1
ATOM 627 C CA . ASN A 1 82 ? -6.805 -9.824 5.694 1.00 88.44 82 ASN A CA 1
ATOM 628 C C . ASN A 1 82 ? -8.220 -9.841 5.101 1.00 88.44 82 ASN A C 1
ATOM 630 O O . ASN A 1 82 ? -9.138 -9.198 5.615 1.00 88.44 82 ASN A O 1
ATOM 634 N N . PHE A 1 83 ? -8.397 -10.591 4.014 1.00 89.19 83 PHE A N 1
ATOM 635 C CA . PHE A 1 83 ? -9.698 -10.743 3.356 1.00 89.19 83 PHE A CA 1
ATOM 636 C C . PHE A 1 83 ? -10.631 -11.749 4.037 1.00 89.19 83 PHE A C 1
ATOM 638 O O . PHE A 1 83 ? -11.826 -11.746 3.753 1.00 89.19 83 PHE A O 1
ATOM 645 N N . ILE A 1 84 ? -10.111 -12.578 4.944 1.00 87.19 84 ILE A N 1
ATOM 646 C CA . ILE A 1 84 ? -10.868 -13.648 5.607 1.00 87.19 84 ILE A CA 1
ATOM 647 C C . ILE A 1 84 ? -11.740 -13.078 6.725 1.00 87.19 84 ILE A C 1
ATOM 649 O O . ILE A 1 84 ? -12.893 -13.475 6.884 1.00 87.19 84 ILE A O 1
ATOM 653 N N . LYS A 1 85 ? -11.193 -12.143 7.508 1.00 85.88 85 LYS A N 1
ATOM 654 C CA . LYS A 1 85 ? -11.871 -11.564 8.672 1.00 85.88 85 LYS A CA 1
ATOM 655 C C . LYS A 1 85 ? -11.809 -10.031 8.647 1.00 85.88 85 LYS A C 1
ATOM 657 O O . LYS A 1 85 ? -11.040 -9.450 9.413 1.00 85.88 85 LYS A O 1
ATOM 662 N N . PRO A 1 86 ? -12.600 -9.368 7.782 1.00 90.25 86 PRO A N 1
ATOM 663 C CA . PRO A 1 86 ? -12.717 -7.915 7.808 1.00 90.25 86 PRO A CA 1
ATOM 664 C C . PRO A 1 86 ? -13.369 -7.427 9.102 1.00 90.25 86 PRO A C 1
ATOM 666 O O . PRO A 1 86 ? -14.316 -8.035 9.601 1.00 90.25 86 PRO A O 1
ATOM 669 N N . ASP A 1 87 ? -12.910 -6.282 9.600 1.00 92.06 87 ASP A N 1
ATOM 670 C CA . ASP A 1 87 ? -13.547 -5.554 10.696 1.00 92.06 87 ASP A CA 1
ATOM 671 C C . ASP A 1 87 ? -14.073 -4.206 10.186 1.00 92.06 87 ASP A C 1
ATOM 673 O O . ASP A 1 87 ? -13.322 -3.260 9.946 1.00 92.06 87 ASP A O 1
ATOM 677 N N . THR A 1 88 ? -15.392 -4.130 10.007 1.00 94.19 88 THR A N 1
ATOM 678 C CA . THR A 1 88 ? -16.105 -2.947 9.505 1.00 94.19 88 THR A CA 1
ATOM 679 C C . THR A 1 88 ? -16.630 -2.039 10.617 1.00 94.19 88 THR A C 1
ATOM 681 O O . THR A 1 88 ? -17.409 -1.130 10.331 1.00 94.19 88 THR A O 1
ATOM 684 N N . SER A 1 89 ? -16.272 -2.275 11.884 1.00 94.06 89 SER A N 1
ATOM 685 C CA . SER A 1 89 ? -16.703 -1.396 12.975 1.00 94.06 89 SER A CA 1
ATOM 686 C C . SER A 1 89 ? -16.173 0.026 12.766 1.00 94.06 89 SER A C 1
ATOM 688 O O . SER A 1 89 ? -15.086 0.225 12.228 1.00 94.06 89 SER A O 1
ATOM 690 N N . ILE A 1 90 ? -16.923 1.045 13.175 1.00 91.06 90 ILE A N 1
ATOM 691 C CA . ILE A 1 90 ? -16.489 2.441 13.028 1.00 91.06 90 ILE A CA 1
ATOM 692 C C . ILE A 1 90 ? -15.494 2.752 14.157 1.00 91.06 90 ILE A C 1
ATOM 694 O O . ILE A 1 90 ? -15.837 2.542 15.321 1.00 91.06 90 ILE A O 1
ATOM 698 N N . PRO A 1 91 ? -14.266 3.218 13.855 1.00 87.88 91 PRO A N 1
ATOM 699 C CA . PRO A 1 91 ? -13.305 3.535 14.899 1.00 87.88 91 PRO A CA 1
ATOM 700 C C . PRO A 1 91 ? -13.738 4.811 15.626 1.00 87.88 91 PRO A C 1
ATOM 702 O O . PRO A 1 91 ? -14.118 5.797 14.993 1.00 87.88 91 PRO A O 1
ATOM 705 N N . THR A 1 92 ? -13.641 4.815 16.954 1.00 90.56 92 THR A N 1
ATOM 706 C CA . THR A 1 92 ? -13.801 6.043 17.737 1.00 90.56 92 THR A CA 1
ATOM 707 C C . THR A 1 92 ? -12.592 6.934 17.488 1.00 90.56 92 THR A C 1
ATOM 709 O O . THR A 1 92 ? -11.471 6.580 17.848 1.00 90.56 92 THR A O 1
ATOM 712 N N . LEU A 1 93 ? -12.813 8.084 16.855 1.00 87.06 93 LEU A N 1
ATOM 713 C CA . LEU A 1 93 ? -11.761 9.059 16.590 1.00 87.06 93 LEU A CA 1
ATOM 714 C C . LEU A 1 93 ? -11.747 10.133 17.686 1.00 87.06 93 LEU A C 1
ATOM 716 O O . LEU A 1 93 ? -12.815 10.525 18.166 1.00 87.06 93 LEU A O 1
ATOM 720 N N . PRO A 1 94 ? -10.563 10.625 18.093 1.00 88.12 94 PRO A N 1
ATOM 721 C CA . PRO A 1 94 ? -10.481 11.753 19.008 1.00 88.12 94 PRO A CA 1
ATOM 722 C C . PRO A 1 94 ? -11.111 12.999 18.374 1.00 88.12 94 PRO A C 1
ATOM 724 O O . PRO A 1 94 ? -11.072 13.187 17.156 1.00 88.12 94 PRO A O 1
ATOM 727 N N . SER A 1 95 ? -11.680 13.872 19.209 1.00 87.50 95 SER A N 1
ATOM 728 C CA . SER A 1 95 ? -12.199 15.159 18.743 1.00 87.50 95 SER A CA 1
ATOM 729 C C . SER A 1 95 ? -11.070 15.994 18.142 1.00 87.50 95 SER A C 1
ATOM 731 O O . SER A 1 95 ? -10.049 16.231 18.788 1.00 87.50 95 SER A O 1
ATOM 733 N N . THR A 1 96 ? -11.275 16.494 16.926 1.00 85.50 96 THR A N 1
ATOM 734 C CA . THR A 1 96 ? -10.332 17.401 16.259 1.00 85.50 96 THR A CA 1
ATOM 735 C C . THR A 1 96 ? -10.335 18.803 16.872 1.00 85.50 96 THR A C 1
ATOM 737 O O . THR A 1 96 ? -9.397 19.566 16.659 1.00 85.50 96 THR A O 1
ATOM 740 N N . VAL A 1 97 ? -11.347 19.139 17.685 1.00 85.12 97 VAL A N 1
ATOM 741 C CA . VAL A 1 97 ? -11.531 20.480 18.265 1.00 85.12 97 VAL A CA 1
ATOM 742 C C . VAL A 1 97 ? -10.387 20.867 19.202 1.00 85.12 97 VAL A C 1
ATOM 744 O O . VAL A 1 97 ? -9.983 22.026 19.227 1.00 85.12 97 VAL A O 1
ATOM 747 N N . ALA A 1 98 ? -9.817 19.904 19.930 1.00 82.94 98 ALA A N 1
ATOM 748 C CA . ALA A 1 98 ? -8.721 20.163 20.863 1.00 82.94 98 ALA A CA 1
ATOM 749 C C . ALA A 1 98 ? -7.435 20.653 20.165 1.00 82.94 98 ALA A C 1
ATOM 751 O O . ALA A 1 98 ? -6.676 21.410 20.762 1.00 82.94 98 ALA A O 1
ATOM 752 N N . GLY A 1 99 ? -7.207 20.257 18.906 1.00 82.38 99 GLY A N 1
ATOM 753 C CA . GLY A 1 99 ? -6.045 20.676 18.113 1.00 82.38 99 GLY A CA 1
ATOM 754 C C . GLY A 1 99 ? -6.258 21.959 17.302 1.00 82.38 99 GLY A C 1
ATOM 755 O O . GLY A 1 99 ? -5.291 22.519 16.787 1.00 82.38 99 GLY A O 1
ATOM 756 N N . LEU A 1 100 ? -7.497 22.457 17.199 1.00 86.81 100 LEU A N 1
ATOM 757 C CA . LEU A 1 100 ? -7.816 23.640 16.390 1.00 86.81 100 LEU A CA 1
ATOM 758 C C . LEU A 1 100 ? -7.014 24.893 16.779 1.00 86.81 100 LEU A C 1
ATOM 760 O O . LEU A 1 100 ? -6.550 25.567 15.861 1.00 86.81 100 LEU A O 1
ATOM 764 N N . PRO A 1 101 ? -6.797 25.228 18.070 1.00 89.31 101 PRO A N 1
ATOM 765 C CA . PRO A 1 101 ? -6.048 26.434 18.423 1.00 89.31 101 PRO A CA 1
ATOM 766 C C . PRO A 1 101 ? -4.608 26.419 17.894 1.00 89.31 101 PRO A C 1
ATOM 768 O O . PRO A 1 101 ? -4.157 27.414 17.329 1.00 89.31 101 PRO A O 1
ATOM 771 N N . SER A 1 102 ? -3.906 25.286 18.018 1.00 85.38 102 SER A N 1
ATOM 772 C CA . SER A 1 102 ? -2.547 25.120 17.488 1.00 85.38 102 SER A CA 1
ATOM 773 C C . SER A 1 102 ? -2.523 25.152 15.963 1.00 85.38 102 SER A C 1
ATOM 775 O O . SER A 1 102 ? -1.690 25.844 15.388 1.00 85.38 102 SER A O 1
ATOM 777 N N . THR A 1 103 ? -3.477 24.487 15.302 1.00 85.50 103 THR A N 1
ATOM 778 C CA . THR A 1 103 ? -3.570 24.498 13.835 1.00 85.50 103 THR A CA 1
ATOM 779 C C . THR A 1 103 ? -3.840 25.903 13.300 1.00 85.50 103 THR A C 1
ATOM 781 O O . THR A 1 103 ? -3.198 26.328 12.346 1.00 85.50 103 THR A O 1
ATOM 784 N N . ILE A 1 104 ? -4.745 26.663 13.925 1.00 87.50 104 ILE A N 1
ATOM 785 C CA . ILE A 1 104 ? -5.030 28.049 13.527 1.00 87.50 104 ILE A CA 1
ATOM 786 C C . ILE A 1 104 ? -3.789 28.927 13.719 1.00 87.50 104 ILE A C 1
ATOM 788 O O . ILE A 1 104 ? -3.464 29.709 12.827 1.00 87.50 104 ILE A O 1
ATOM 792 N N . ALA A 1 105 ? -3.074 28.785 14.839 1.00 86.25 105 ALA A N 1
ATOM 793 C CA . ALA A 1 105 ? -1.840 29.528 15.084 1.00 86.25 105 ALA A CA 1
ATOM 794 C C . ALA A 1 105 ? -0.763 29.224 14.026 1.00 86.25 105 ALA A C 1
ATOM 796 O O . ALA A 1 105 ? -0.156 30.146 13.484 1.00 86.25 105 ALA A O 1
ATOM 797 N N . GLU A 1 106 ? -0.570 27.950 13.672 1.00 84.69 106 GLU A N 1
ATOM 798 C CA . GLU A 1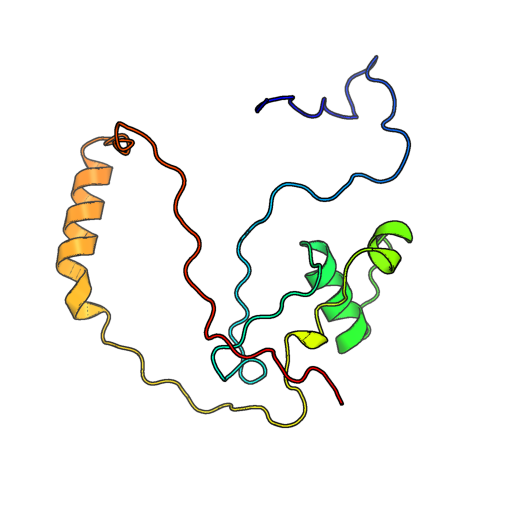 106 ? 0.335 27.543 12.590 1.00 84.69 106 GLU A CA 1
ATOM 799 C C . GLU A 1 106 ? -0.096 28.104 11.230 1.00 84.69 106 GLU A C 1
ATOM 801 O O . GLU A 1 106 ? 0.738 28.626 10.492 1.00 84.69 106 GLU A O 1
ATOM 806 N N . CYS A 1 107 ? -1.391 28.058 10.899 1.00 83.19 107 CYS A N 1
ATOM 807 C CA . CYS A 1 107 ? -1.911 28.643 9.663 1.00 83.19 107 CYS A CA 1
ATOM 808 C C . CYS A 1 107 ? -1.620 30.146 9.580 1.00 83.19 107 CYS A C 1
ATOM 810 O O . CYS A 1 107 ? -1.131 30.605 8.549 1.00 83.19 107 CYS A O 1
ATOM 812 N N . VAL A 1 108 ? -1.880 30.904 10.652 1.00 86.44 108 VAL A N 1
ATOM 813 C CA . VAL A 1 108 ? -1.600 32.349 10.708 1.00 86.44 108 VAL A CA 1
ATOM 814 C C . VAL A 1 108 ? -0.106 32.624 10.533 1.00 86.44 108 VAL A C 1
ATOM 816 O O . VAL A 1 108 ? 0.260 33.508 9.759 1.00 86.44 108 VAL A O 1
ATOM 819 N N . ASN A 1 109 ? 0.757 31.838 11.182 1.00 79.62 109 ASN A N 1
ATOM 820 C CA . ASN A 1 109 ? 2.208 31.970 11.039 1.00 79.62 109 ASN A CA 1
ATOM 821 C C . ASN A 1 109 ? 2.666 31.712 9.596 1.00 79.62 109 ASN A C 1
ATOM 823 O O . ASN A 1 109 ? 3.418 32.515 9.047 1.00 79.62 109 ASN A O 1
ATOM 827 N N . ASN A 1 110 ? 2.153 30.656 8.957 1.00 79.94 110 ASN A N 1
ATOM 828 C CA . ASN A 1 110 ? 2.473 30.313 7.567 1.00 79.94 110 ASN A CA 1
ATOM 829 C C . ASN A 1 110 ? 1.959 31.355 6.554 1.00 79.94 110 ASN A C 1
ATOM 831 O O . ASN A 1 110 ? 2.578 31.553 5.511 1.00 79.94 110 ASN A O 1
ATOM 835 N N . LEU A 1 111 ? 0.834 32.018 6.848 1.00 81.19 111 LEU A N 1
ATOM 836 C CA . LEU A 1 111 ? 0.279 33.112 6.040 1.00 81.19 111 LEU A CA 1
ATOM 837 C C . LEU A 1 111 ? 1.095 34.406 6.162 1.00 81.19 111 LEU A C 1
ATOM 839 O O . LEU A 1 111 ? 1.208 35.147 5.187 1.00 81.19 111 LEU A O 1
ATOM 843 N N . ALA A 1 112 ? 1.641 34.693 7.347 1.00 78.12 112 ALA A N 1
ATOM 844 C CA . ALA A 1 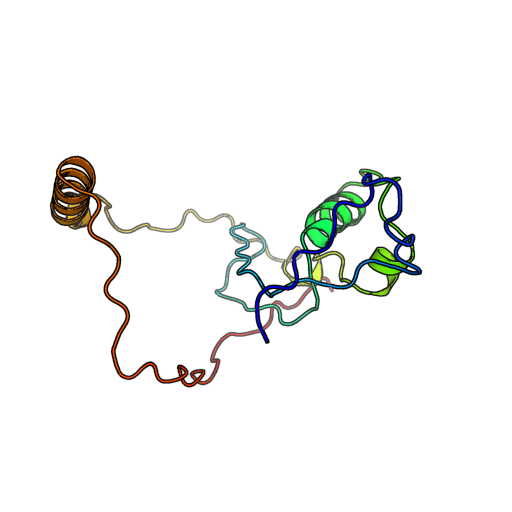112 ? 2.366 35.932 7.620 1.00 78.12 112 ALA A CA 1
ATOM 845 C C . ALA A 1 112 ? 3.780 35.944 7.016 1.00 78.12 112 ALA A C 1
ATOM 847 O O . ALA A 1 112 ? 4.242 36.988 6.555 1.00 78.12 112 ALA A O 1
ATOM 848 N N . ALA A 1 113 ? 4.468 34.802 7.010 1.00 68.19 113 ALA A N 1
ATOM 849 C CA . ALA A 1 113 ? 5.762 34.633 6.360 1.00 68.19 113 ALA A CA 1
ATOM 850 C C . ALA A 1 113 ? 6.087 33.145 6.196 1.00 68.19 113 ALA A C 1
ATOM 852 O O . ALA A 1 113 ? 5.734 32.318 7.034 1.00 68.19 113 ALA A O 1
ATOM 853 N N . PHE A 1 114 ? 6.852 32.803 5.157 1.00 67.56 114 PHE A N 1
ATOM 854 C CA . PHE A 1 114 ? 7.466 31.482 5.078 1.00 67.56 114 PHE A CA 1
ATOM 855 C C . PHE A 1 114 ? 8.551 31.368 6.156 1.00 67.56 114 PHE A C 1
ATOM 857 O O . PHE A 1 114 ? 9.656 31.889 5.999 1.00 67.56 114 PHE A O 1
ATOM 864 N N . SER A 1 115 ? 8.252 30.693 7.264 1.00 67.06 115 SER A N 1
ATOM 865 C CA . SER A 1 115 ? 9.281 30.275 8.211 1.00 67.06 115 SER A CA 1
ATOM 866 C C . SER A 1 115 ? 9.959 29.020 7.669 1.00 67.06 115 SER A C 1
ATOM 868 O O . SER A 1 115 ? 9.367 27.939 7.667 1.00 67.06 115 SER A O 1
ATOM 870 N N . ALA A 1 116 ? 11.200 29.148 7.197 1.00 70.94 116 ALA A N 1
ATOM 871 C CA . ALA A 1 116 ? 11.982 27.986 6.795 1.00 70.94 116 ALA A CA 1
ATOM 872 C C . ALA A 1 116 ? 12.159 27.037 7.993 1.00 70.94 116 ALA A C 1
ATOM 874 O O . ALA A 1 116 ? 12.578 27.468 9.074 1.00 70.94 116 ALA A O 1
ATOM 875 N N . TYR A 1 117 ? 11.858 25.750 7.792 1.00 73.69 117 TYR A N 1
ATOM 876 C CA . TYR A 1 117 ? 12.072 24.715 8.802 1.00 73.69 117 TYR A CA 1
ATOM 877 C C . TYR A 1 117 ? 13.539 24.729 9.250 1.00 73.69 117 TYR A C 1
ATOM 879 O O . TYR A 1 117 ? 14.447 24.561 8.433 1.00 73.69 117 TYR A O 1
ATOM 887 N N . GLN A 1 118 ? 13.776 24.972 10.540 1.00 80.12 118 GLN A N 1
ATOM 888 C CA . GLN A 1 118 ? 15.127 25.002 11.091 1.00 80.12 118 GLN A CA 1
ATOM 889 C C . GLN A 1 118 ? 15.645 23.569 11.210 1.00 80.12 118 GLN A C 1
ATOM 891 O O . GLN A 1 118 ? 15.124 22.772 11.989 1.00 80.12 118 GLN A O 1
ATOM 896 N N . LEU A 1 119 ? 16.666 23.234 10.421 1.00 79.56 119 LEU A N 1
ATOM 897 C CA . LEU A 1 119 ? 17.301 21.924 10.493 1.00 79.56 119 LEU A CA 1
ATOM 898 C C . LEU A 1 119 ? 18.118 21.814 11.793 1.00 79.56 119 LEU A C 1
ATOM 900 O O . LEU A 1 119 ? 18.941 22.694 12.067 1.00 79.56 119 LEU A O 1
ATOM 904 N N . PRO A 1 120 ? 17.944 20.738 12.582 1.00 82.44 120 PRO A N 1
ATOM 905 C CA . PRO A 1 120 ? 18.767 20.497 13.761 1.00 82.44 120 PRO A CA 1
ATOM 906 C C . PRO A 1 120 ? 20.258 20.483 13.402 1.00 82.44 120 PRO A C 1
ATOM 908 O O . PRO A 1 120 ? 20.657 19.831 12.438 1.00 82.44 120 PRO A O 1
ATOM 911 N N . THR A 1 121 ? 21.082 21.189 14.179 1.00 86.62 121 THR A N 1
ATOM 912 C CA . THR A 1 121 ? 22.547 21.167 14.052 1.00 86.62 121 THR A CA 1
ATOM 913 C C . THR A 1 121 ? 23.145 20.769 15.404 1.00 86.62 121 THR A C 1
ATOM 915 O O . THR A 1 121 ? 22.926 21.491 16.376 1.00 86.62 121 THR A O 1
ATOM 918 N N . PRO A 1 122 ? 23.884 19.650 15.506 1.00 89.00 122 PRO A N 1
ATOM 919 C CA . PRO A 1 122 ? 24.307 18.757 14.425 1.00 89.00 122 PRO A CA 1
ATOM 920 C C . PRO A 1 122 ? 23.172 17.862 13.904 1.00 89.00 122 PRO A C 1
ATOM 922 O O . PRO A 1 122 ? 22.358 17.361 14.677 1.00 89.00 122 PRO A O 1
ATOM 925 N N . GLN A 1 123 ? 23.146 17.619 12.589 1.00 86.75 123 GLN A N 1
ATOM 926 C CA . GLN A 1 123 ? 22.312 16.555 12.036 1.00 86.75 123 GLN A CA 1
ATOM 927 C C . GLN A 1 123 ? 22.914 15.205 12.415 1.00 86.75 123 GLN A C 1
ATOM 929 O O . GLN A 1 123 ? 24.050 14.897 12.055 1.00 86.75 123 GLN A O 1
ATOM 934 N N . VAL A 1 124 ? 22.137 14.399 13.130 1.00 90.12 124 VAL A N 1
ATOM 935 C CA . VAL A 1 124 ? 22.493 13.026 13.482 1.00 90.12 124 VAL A CA 1
ATOM 936 C C . VAL A 1 124 ? 21.472 12.105 12.830 1.00 90.12 124 VAL A C 1
ATOM 938 O O . VAL A 1 124 ? 20.283 12.422 12.788 1.00 90.12 124 VAL A O 1
ATOM 941 N N . MET A 1 125 ? 21.934 10.978 12.287 1.00 86.62 125 MET A N 1
ATOM 942 C CA . MET A 1 125 ? 21.030 9.967 11.745 1.00 86.62 125 MET A CA 1
ATOM 943 C C . MET A 1 125 ? 20.106 9.457 12.860 1.00 86.62 125 MET A C 1
ATOM 945 O O . MET A 1 125 ? 20.612 9.098 13.926 1.00 86.62 125 MET A O 1
ATOM 949 N N . PRO A 1 126 ? 18.780 9.404 12.640 1.00 81.69 126 PRO A N 1
ATOM 950 C CA . PRO A 1 126 ? 17.881 8.811 13.616 1.00 81.69 126 PRO A CA 1
ATOM 951 C C . PRO A 1 126 ? 18.209 7.323 13.765 1.00 81.69 126 PRO A C 1
ATOM 953 O O . PRO A 1 126 ? 18.449 6.624 12.778 1.00 81.69 126 PRO A O 1
ATOM 956 N N . THR A 1 1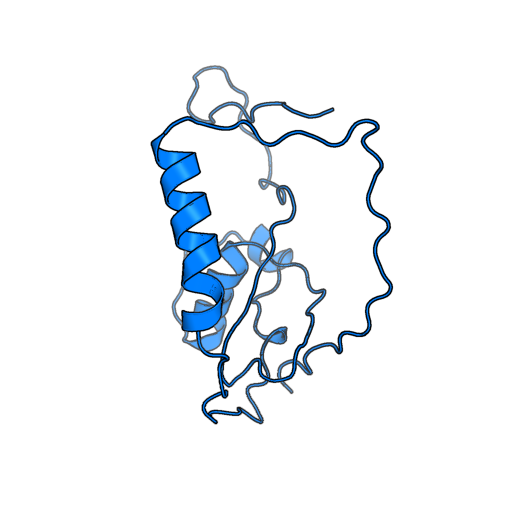27 ? 18.218 6.832 14.999 1.00 87.88 127 THR A N 1
ATOM 957 C CA . THR A 1 127 ? 18.264 5.395 15.268 1.00 87.88 127 THR A CA 1
ATOM 958 C C . THR A 1 127 ? 16.883 4.813 15.020 1.00 87.88 127 THR A C 1
ATOM 960 O O . THR A 1 127 ? 15.897 5.317 15.555 1.00 87.88 127 THR A O 1
ATOM 963 N N . GLN A 1 128 ? 16.802 3.767 14.201 1.00 82.38 128 GLN A N 1
ATOM 964 C CA . GLN A 1 128 ? 15.556 3.035 14.020 1.00 82.38 128 GLN A CA 1
ATOM 965 C C . GLN A 1 128 ? 15.185 2.356 15.343 1.00 82.38 128 GLN A C 1
ATOM 967 O O . GLN A 1 128 ? 15.983 1.594 15.882 1.00 82.38 128 GLN A O 1
ATOM 972 N N . GLU A 1 129 ? 13.996 2.655 15.863 1.00 81.38 129 GLU A N 1
ATOM 973 C CA . GLU A 1 129 ? 13.454 1.977 17.040 1.00 81.38 129 GLU A CA 1
ATOM 974 C C . GLU A 1 129 ? 13.090 0.525 16.706 1.00 81.38 129 GLU A C 1
ATOM 976 O O . GLU A 1 129 ? 12.752 0.197 15.561 1.00 81.38 129 GLU A O 1
ATOM 981 N N . ASP A 1 130 ? 13.140 -0.347 17.713 1.00 79.62 130 ASP A N 1
ATOM 982 C CA . ASP A 1 130 ? 12.726 -1.736 17.556 1.00 79.62 130 ASP A CA 1
ATOM 983 C C . ASP A 1 130 ? 11.241 -1.814 17.174 1.00 79.62 130 ASP A C 1
ATOM 985 O O . ASP A 1 130 ? 10.363 -1.228 17.809 1.00 79.62 130 ASP A O 1
ATOM 989 N N . GLY A 1 131 ? 10.946 -2.564 16.113 1.00 68.75 131 GLY A N 1
ATOM 990 C CA . GLY A 1 131 ? 9.580 -2.746 15.640 1.00 68.75 131 GLY A CA 1
ATOM 991 C C . GLY A 1 131 ? 8.815 -3.753 16.497 1.00 68.75 131 GLY A C 1
ATOM 992 O O . GLY A 1 131 ? 9.191 -4.919 16.563 1.00 68.75 131 GLY A O 1
ATOM 993 N N . SER A 1 132 ? 7.693 -3.335 17.083 1.00 72.94 132 SER A N 1
ATOM 994 C CA . SER A 1 132 ? 6.722 -4.224 17.749 1.00 72.94 132 SER A CA 1
ATOM 995 C C . SER A 1 132 ? 5.563 -4.652 16.838 1.00 72.94 132 SER A C 1
ATOM 997 O O . SER A 1 132 ? 4.681 -5.407 17.250 1.00 72.94 132 SER A O 1
ATOM 999 N N . ALA A 1 133 ? 5.540 -4.152 15.600 1.00 70.00 133 ALA A N 1
ATOM 1000 C CA . ALA A 1 133 ? 4.423 -4.336 14.691 1.00 70.00 133 ALA A CA 1
ATOM 1001 C C . ALA A 1 133 ? 4.337 -5.771 14.152 1.00 70.00 133 ALA A 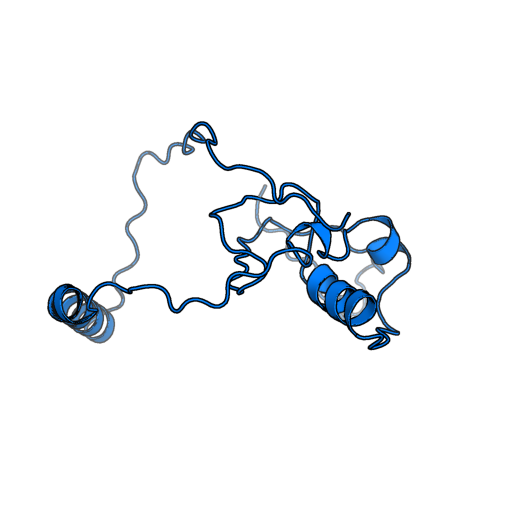C 1
ATOM 1003 O O . ALA A 1 133 ? 5.316 -6.360 13.692 1.00 70.00 133 ALA A O 1
ATOM 1004 N N . ILE A 1 134 ? 3.123 -6.313 14.171 1.00 78.25 134 ILE A N 1
ATOM 1005 C CA . ILE A 1 134 ? 2.814 -7.663 13.700 1.00 78.25 134 ILE A CA 1
ATOM 1006 C C . ILE A 1 134 ? 2.645 -7.624 12.174 1.00 78.25 134 ILE A C 1
ATOM 1008 O O . ILE A 1 134 ? 2.168 -6.635 11.614 1.00 78.25 134 ILE A O 1
ATOM 1012 N N . ARG A 1 135 ? 3.037 -8.692 11.472 1.00 76.25 135 ARG A N 1
ATOM 1013 C CA . ARG A 1 135 ? 2.810 -8.795 10.023 1.00 76.25 135 ARG A CA 1
ATOM 1014 C C . ARG A 1 135 ? 1.350 -9.145 9.724 1.00 76.25 135 ARG A C 1
ATOM 1016 O O . ARG A 1 135 ? 0.769 -9.940 10.465 1.00 76.25 135 ARG A O 1
ATOM 1023 N N . PRO A 1 136 ? 0.756 -8.610 8.643 1.00 73.56 136 PRO A N 1
ATOM 1024 C CA . PRO A 1 136 ? -0.540 -9.090 8.192 1.00 73.56 136 PRO A CA 1
ATOM 1025 C C . PRO A 1 136 ? -0.436 -10.582 7.850 1.00 73.56 136 PRO A C 1
ATOM 1027 O O . PRO A 1 136 ? 0.592 -11.040 7.355 1.00 73.56 136 PRO A O 1
ATOM 1030 N N . SER A 1 137 ? -1.502 -11.342 8.094 1.00 65.25 137 SER A N 1
ATOM 1031 C CA . SER A 1 137 ? -1.549 -12.784 7.807 1.00 65.25 137 SER A CA 1
ATOM 1032 C C . SER A 1 137 ? -1.528 -13.123 6.310 1.00 65.25 137 SER A C 1
ATOM 1034 O O . SER A 1 137 ? -1.411 -14.294 5.964 1.00 65.25 137 SER A O 1
ATOM 1036 N N . GLY A 1 138 ? -1.667 -12.121 5.434 1.00 61.88 138 GLY A N 1
ATOM 1037 C CA . GLY A 1 138 ? -1.902 -12.304 4.005 1.00 61.88 138 GLY A CA 1
ATOM 1038 C C . GLY A 1 138 ? -3.237 -12.993 3.704 1.00 61.88 138 GLY A C 1
ATOM 1039 O O . GLY A 1 138 ? -4.078 -13.184 4.591 1.00 61.88 138 GLY A O 1
ATOM 1040 N N . ALA A 1 139 ? -3.428 -13.359 2.436 1.00 56.00 139 ALA A N 1
ATOM 1041 C CA . ALA A 1 139 ? -4.473 -14.295 2.041 1.00 56.00 139 ALA A CA 1
ATOM 1042 C C . ALA A 1 139 ? -4.024 -15.724 2.393 1.00 56.00 139 ALA A C 1
ATOM 1044 O O . ALA A 1 139 ? -2.914 -16.117 2.028 1.00 56.00 139 ALA A O 1
ATOM 1045 N N . CYS A 1 140 ? -4.869 -16.475 3.105 1.00 46.06 140 CYS A N 1
ATOM 1046 C CA . CYS A 1 140 ? -4.795 -17.937 3.104 1.00 46.06 140 CYS A CA 1
ATOM 1047 C C . CYS A 1 140 ? -5.542 -18.478 1.886 1.00 46.06 140 CYS A C 1
ATOM 1049 O O . CYS A 1 140 ? -6.607 -17.899 1.563 1.00 46.06 140 CYS A O 1
#

Radius of gyration: 21.29 Å; chains: 1; bounding box: 43×54×49 Å

pLDDT: mean 83.43, std 13.73, range [33.41, 96.94]

Organism: NCBI:txid2763107

Sequence (140 aa):
MWWAQVPEPSVVGNPAIAGPLGLGFRVPMLIISPFSRGGFVSSDLFDHTSVLRFLETRFGAEVPNLTAWRRSTVGDMTSAFNFIKPDTSIPTLPSTVAGLPSTIAECVNNLAAFSAYQLPTPQVMPTQEDGSAIRPSGAC

Foldseek 3Di:
DDDDDPPDCPDPPDDHDPDDDDDDDDDDDDDDFLFQPDQADDPFFADPCLCVLLCCVPPVPDDPPCDPCCVVHGHNCQQNTRPPGGHPDDDDDDDPVVCVVVVVVVVVVVVVDPDPDDDDPPDDDDDDDDDPHHGRPGYD

Secondary structure (DSSP, 8-state):
--------TTSTTPPP--S-----S-------SGGGTTT----S---HHHHHHHHHHHH----TT--HHHHHHS--SGGG---SS---PPP-PPPGGGGHHHHHHHHHHHHH--------SS--PPPPPPP-PPPP----